Pro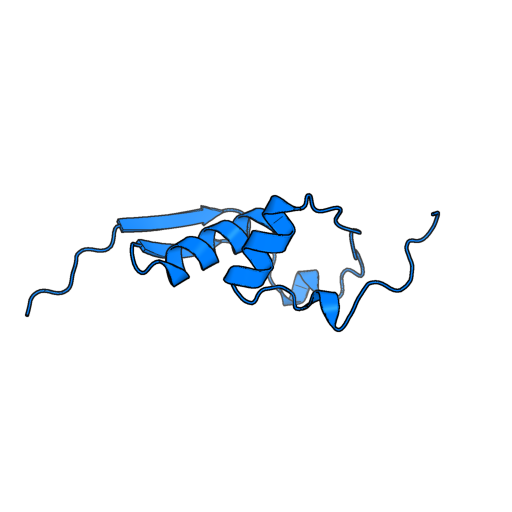tein AF-A0A3B8J960-F1 (afdb_monomer_lite)

Foldseek 3Di:
DDDDDAAEEEFEDCPLVSVLVQLVCVVVVRHDYHYHYPDDPVRVVVPPPPPDDDDDPVSVVSCVVSVNVPCVVVPPPDDPPD

Sequence (82 aa):
MKKPILEKVAIIGTWQSGLQLGLGFLASGQCEVTLISGKSTRELLPSGIRLVTIQFAPSVRLEEILGLTFWKEQAFSKVEGV

Radius of gyration: 15.67 Å; chains: 1; bounding box: 43×29×41 Å

Secondary structure (DSSP, 8-state):
-PPP-PEEEEEE--SHHHHHHHHHHHHHTSEEEEEE-SS-HHHHGGG---PPPP--HHHHHHHHHTT--GGGTT--S--TT-

Structure (mmCIF, N/CA/C/O backbone):
data_AF-A0A3B8J960-F1
#
_entry.id   AF-A0A3B8J960-F1
#
loop_
_atom_site.group_PDB
_atom_site.id
_atom_site.type_symbol
_atom_site.label_atom_id
_atom_site.label_alt_id
_atom_site.label_comp_id
_atom_site.label_asym_id
_atom_site.label_entity_id
_atom_site.label_seq_id
_atom_site.pdbx_PDB_ins_code
_atom_site.Cartn_x
_atom_site.Cartn_y
_atom_site.Cartn_z
_atom_site.occupancy
_atom_site.B_iso_or_equiv
_atom_site.auth_seq_id
_atom_site.auth_comp_id
_atom_site.auth_asym_id
_atom_site.auth_atom_id
_atom_site.pdbx_PDB_model_num
ATOM 1 N N . MET A 1 1 ? -25.100 12.039 17.389 1.00 43.97 1 MET A N 1
ATOM 2 C CA . MET A 1 1 ? -24.494 10.732 17.038 1.00 43.97 1 MET A CA 1
ATOM 3 C C . MET A 1 1 ? -23.012 10.778 17.399 1.00 43.97 1 MET A C 1
ATOM 5 O O . MET A 1 1 ? -22.358 11.733 16.998 1.00 43.97 1 MET A O 1
ATOM 9 N N . LYS A 1 2 ? -22.489 9.837 18.202 1.00 49.38 2 LYS A N 1
ATOM 10 C CA . LYS A 1 2 ? -21.043 9.754 18.502 1.00 49.38 2 LYS A CA 1
ATOM 11 C C . LYS A 1 2 ? -20.319 9.175 17.280 1.00 49.38 2 LYS A C 1
ATOM 13 O O . LYS A 1 2 ? -20.767 8.170 16.739 1.00 49.38 2 LYS A O 1
ATOM 18 N N . LYS A 1 3 ? -19.241 9.826 16.836 1.00 59.22 3 LYS A N 1
ATOM 19 C CA . LYS A 1 3 ? -18.383 9.347 15.741 1.00 59.22 3 LYS A CA 1
ATOM 20 C C . LYS A 1 3 ? -17.720 8.026 16.183 1.00 59.22 3 LYS A C 1
ATOM 22 O O . LYS A 1 3 ? -17.282 7.974 17.335 1.00 59.22 3 LYS A O 1
ATOM 27 N N . PRO A 1 4 ? -17.672 6.972 15.348 1.00 66.88 4 PRO A N 1
ATOM 28 C CA . PRO A 1 4 ? -16.961 5.747 15.706 1.00 66.88 4 PRO A CA 1
ATOM 29 C C . PRO A 1 4 ? -15.488 6.074 15.986 1.00 66.88 4 PRO A C 1
ATOM 31 O O . PRO A 1 4 ? -14.882 6.882 15.279 1.00 66.88 4 PRO A O 1
ATOM 34 N N . ILE A 1 5 ? -14.936 5.495 17.054 1.00 66.19 5 ILE A N 1
ATOM 35 C CA . ILE A 1 5 ? -13.510 5.609 17.375 1.00 66.19 5 ILE A CA 1
ATOM 36 C C . ILE A 1 5 ? -12.791 4.658 16.417 1.00 66.19 5 ILE A C 1
ATOM 38 O O . ILE A 1 5 ? -12.865 3.447 16.591 1.00 66.19 5 ILE A O 1
ATOM 42 N N . LEU A 1 6 ? -12.171 5.209 15.375 1.00 75.38 6 LEU A N 1
ATOM 43 C CA . LEU A 1 6 ? -11.337 4.451 14.444 1.00 75.38 6 LEU A CA 1
ATOM 44 C C . LEU A 1 6 ? -9.978 4.186 15.095 1.00 75.38 6 LEU A C 1
ATOM 46 O O . LEU A 1 6 ? -9.403 5.090 15.711 1.00 75.38 6 LEU A O 1
ATOM 50 N N . GLU A 1 7 ? -9.454 2.969 14.954 1.00 87.44 7 GLU A N 1
ATOM 51 C CA . GLU A 1 7 ? -8.074 2.685 15.348 1.00 87.44 7 GLU A CA 1
ATOM 52 C C . GLU A 1 7 ? -7.116 3.514 14.482 1.00 87.44 7 GLU A C 1
ATOM 54 O O . GLU A 1 7 ? -7.315 3.661 13.276 1.00 87.44 7 GLU A O 1
ATOM 59 N N . LYS A 1 8 ? -6.085 4.104 15.095 1.00 93.44 8 LYS A N 1
ATOM 60 C CA . LYS A 1 8 ? -5.117 4.953 14.388 1.00 93.44 8 LYS A CA 1
ATOM 61 C C . LYS A 1 8 ? -3.887 4.141 14.022 1.00 93.44 8 LYS A C 1
ATOM 63 O O . LYS A 1 8 ? -3.213 3.620 14.907 1.00 93.44 8 LYS A O 1
ATOM 68 N N . VAL A 1 9 ? -3.571 4.081 12.732 1.00 94.69 9 VAL A N 1
ATOM 69 C CA . VAL A 1 9 ? -2.454 3.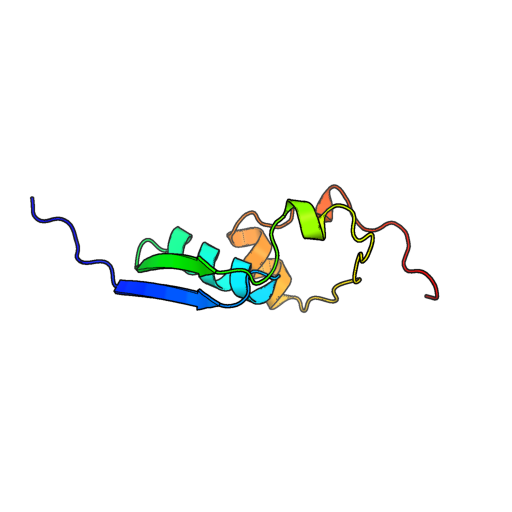299 12.195 1.00 94.69 9 VAL A CA 1
ATOM 70 C C . VAL A 1 9 ? -1.490 4.216 11.451 1.00 94.69 9 VAL A C 1
ATOM 72 O O . VAL A 1 9 ? -1.886 4.951 10.549 1.00 94.69 9 VAL A O 1
ATOM 75 N N . ALA A 1 10 ? -0.207 4.148 11.800 1.00 95.25 10 ALA A N 1
ATOM 76 C CA . ALA A 1 10 ? 0.870 4.778 11.044 1.00 95.25 10 ALA A CA 1
ATOM 77 C C . ALA A 1 10 ? 1.680 3.700 10.312 1.00 95.25 10 ALA A C 1
ATOM 79 O O . ALA A 1 10 ? 2.113 2.726 10.925 1.00 95.25 10 ALA A O 1
ATOM 80 N N . ILE A 1 11 ? 1.896 3.880 9.010 1.00 94.62 11 ILE A N 1
ATOM 81 C CA . ILE A 1 11 ? 2.677 2.968 8.166 1.00 94.62 11 ILE A CA 1
ATOM 82 C C . ILE A 1 11 ? 3.917 3.711 7.680 1.00 94.62 11 ILE A C 1
ATOM 84 O O . ILE A 1 11 ? 3.810 4.731 6.997 1.00 94.62 11 ILE A O 1
ATOM 88 N N . ILE A 1 12 ? 5.094 3.189 8.023 1.00 94.69 12 ILE A N 1
ATOM 89 C CA . ILE A 1 12 ? 6.388 3.724 7.591 1.00 94.69 12 ILE A CA 1
ATOM 90 C C . ILE A 1 12 ? 6.877 2.901 6.398 1.00 94.69 12 ILE A C 1
ATOM 92 O O . ILE A 1 12 ? 7.092 1.697 6.515 1.00 94.69 12 ILE A O 1
ATOM 96 N N . GLY A 1 13 ? 7.066 3.565 5.260 1.00 90.19 13 GLY A N 1
ATOM 97 C CA . GLY A 1 13 ? 7.399 2.947 3.979 1.00 90.19 13 GLY A CA 1
ATOM 98 C C . GLY A 1 13 ? 6.168 2.822 3.088 1.00 90.19 13 GLY A C 1
ATOM 99 O O . GLY A 1 13 ? 5.306 1.979 3.305 1.00 90.19 13 GLY A O 1
ATOM 100 N N . THR A 1 14 ? 6.093 3.653 2.049 1.00 86.69 14 THR A N 1
ATOM 101 C CA . THR A 1 14 ? 4.916 3.760 1.168 1.00 86.69 14 THR A CA 1
ATOM 102 C C . THR A 1 14 ? 5.166 3.148 -0.206 1.00 86.69 14 THR A C 1
ATOM 104 O O . THR A 1 14 ? 4.732 3.693 -1.221 1.00 86.69 14 THR A O 1
ATOM 107 N N . TRP A 1 15 ? 5.983 2.092 -0.274 1.00 83.62 15 TRP A N 1
ATOM 108 C CA . TRP A 1 15 ? 6.196 1.346 -1.520 1.00 83.62 15 TRP A CA 1
ATOM 109 C C . TRP A 1 15 ? 5.021 0.374 -1.709 1.00 83.62 15 TRP A C 1
ATOM 111 O O . TRP A 1 15 ? 3.993 0.506 -1.049 1.00 83.62 15 TRP A O 1
ATOM 121 N N . GLN A 1 16 ? 5.143 -0.594 -2.611 1.00 85.12 16 GLN A N 1
ATOM 122 C CA . GLN A 1 16 ? 4.040 -1.459 -3.026 1.00 85.12 16 GLN A CA 1
ATOM 123 C C . GLN A 1 16 ? 3.300 -2.131 -1.847 1.00 85.12 16 GLN A C 1
ATOM 125 O O . GLN A 1 16 ? 2.097 -1.932 -1.708 1.00 85.12 16 GLN A O 1
ATOM 130 N N . SER A 1 17 ? 3.993 -2.818 -0.934 1.00 87.94 17 SER A N 1
ATOM 131 C CA . SER A 1 17 ? 3.350 -3.467 0.224 1.00 87.94 17 SER A CA 1
ATOM 132 C C . SER A 1 17 ? 2.723 -2.482 1.223 1.00 87.94 17 SER A C 1
ATOM 134 O O . SER A 1 17 ? 1.624 -2.719 1.722 1.00 87.94 17 SER A O 1
ATOM 136 N N . GLY A 1 18 ? 3.387 -1.356 1.499 1.00 90.38 18 GLY A N 1
ATOM 137 C CA . GLY A 1 18 ? 2.877 -0.331 2.414 1.00 90.38 18 GLY A CA 1
ATOM 138 C C . GLY A 1 18 ? 1.640 0.386 1.874 1.00 90.38 18 GLY A C 1
ATOM 139 O O . GLY A 1 18 ? 0.693 0.634 2.621 1.00 90.38 18 GLY A O 1
ATOM 140 N N . LEU A 1 19 ? 1.610 0.661 0.565 1.00 88.44 19 LEU A N 1
ATOM 141 C CA . LEU A 1 19 ? 0.434 1.209 -0.112 1.00 88.44 19 LEU A CA 1
ATOM 142 C C . LEU A 1 19 ? -0.720 0.209 -0.120 1.00 88.44 19 LEU A C 1
ATOM 144 O O . LEU A 1 19 ? -1.832 0.592 0.226 1.00 88.44 19 LEU A O 1
ATOM 148 N N . GLN A 1 20 ? -0.464 -1.063 -0.443 1.00 89.31 20 GLN A N 1
ATOM 149 C CA . GLN A 1 20 ? -1.487 -2.112 -0.390 1.00 89.31 20 GLN A CA 1
ATOM 150 C C . GLN A 1 20 ? -2.132 -2.215 0.996 1.00 89.31 20 GLN A C 1
ATOM 152 O O . GLN A 1 20 ? -3.356 -2.243 1.104 1.00 89.31 20 GLN A O 1
ATOM 157 N N . LEU A 1 21 ? -1.321 -2.226 2.059 1.00 91.06 21 LEU A N 1
ATOM 158 C CA . LEU A 1 21 ? -1.814 -2.311 3.432 1.00 91.06 21 LEU A CA 1
ATOM 159 C C . LEU A 1 21 ? -2.631 -1.072 3.824 1.00 91.06 21 LEU A C 1
ATOM 161 O O . LEU A 1 21 ? -3.747 -1.194 4.325 1.00 91.06 21 LEU A O 1
ATOM 165 N N . GLY A 1 22 ? -2.091 0.124 3.576 1.00 91.88 22 GLY A N 1
ATOM 166 C CA . GLY A 1 22 ? -2.747 1.371 3.961 1.00 91.88 22 GLY A CA 1
ATOM 167 C C . GLY A 1 22 ? -4.046 1.626 3.207 1.00 91.88 22 GLY A C 1
ATOM 168 O O . GLY A 1 22 ? -5.037 2.034 3.808 1.00 91.88 22 GLY A O 1
ATOM 169 N N . LEU A 1 23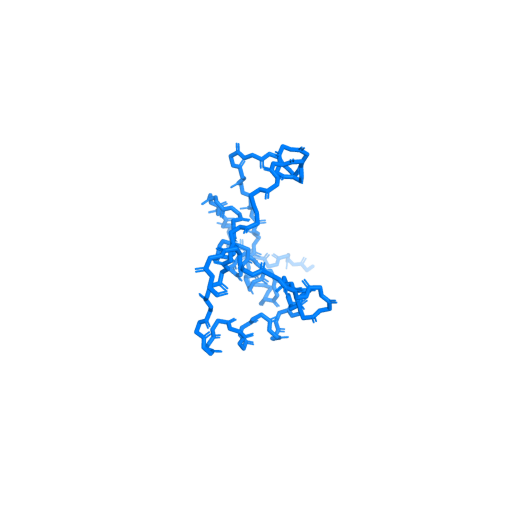 ? -4.067 1.337 1.906 1.00 89.62 23 LEU A N 1
ATOM 170 C CA . LEU A 1 23 ? -5.266 1.471 1.081 1.00 89.62 23 LEU A CA 1
ATOM 171 C C . LEU A 1 23 ? -6.288 0.380 1.403 1.00 89.62 23 LEU A C 1
ATOM 173 O O . LEU A 1 23 ? -7.481 0.662 1.389 1.00 89.62 23 LEU A O 1
ATOM 177 N N . GLY A 1 24 ? -5.840 -0.818 1.788 1.00 90.00 24 GLY A N 1
ATOM 178 C CA . GLY A 1 24 ? -6.709 -1.861 2.329 1.00 90.00 24 GLY A CA 1
ATOM 179 C C . GLY A 1 24 ? -7.419 -1.431 3.615 1.00 90.00 24 GLY A C 1
ATOM 180 O O . GLY A 1 24 ? -8.639 -1.555 3.710 1.00 90.00 24 GLY A O 1
ATOM 181 N N . PHE A 1 25 ? -6.687 -0.860 4.577 1.00 91.50 25 PHE A N 1
ATOM 182 C CA . PHE A 1 25 ? -7.277 -0.320 5.809 1.00 91.50 25 PHE A CA 1
ATOM 183 C C . PHE A 1 25 ? -8.205 0.872 5.558 1.00 91.50 25 PHE A C 1
ATOM 185 O O . PHE A 1 25 ? -9.249 0.990 6.200 1.00 91.50 25 PHE A O 1
ATOM 192 N N . LEU A 1 26 ? -7.850 1.744 4.612 1.00 88.31 26 LEU A N 1
ATOM 193 C CA . LEU A 1 26 ? -8.713 2.850 4.212 1.00 88.31 26 LEU A CA 1
ATOM 194 C C . LEU A 1 26 ? -10.013 2.335 3.574 1.00 88.31 26 LEU A C 1
ATOM 196 O O . LEU A 1 26 ? -11.092 2.810 3.919 1.00 88.31 26 LEU A O 1
ATOM 200 N N . ALA A 1 27 ? -9.919 1.345 2.682 1.00 87.00 27 ALA A N 1
ATOM 201 C CA . ALA A 1 27 ? -11.063 0.746 2.000 1.00 87.00 27 ALA A CA 1
ATOM 202 C C . ALA A 1 27 ? -11.986 -0.033 2.951 1.00 87.00 27 ALA A C 1
ATOM 204 O O . ALA A 1 27 ? -13.196 -0.057 2.735 1.00 87.00 27 ALA A O 1
ATOM 205 N N . SER A 1 28 ? -11.448 -0.643 4.016 1.00 87.94 28 SER A N 1
ATOM 206 C CA . SER A 1 28 ? -12.265 -1.343 5.015 1.00 87.94 28 SER A CA 1
ATOM 207 C C . SER A 1 28 ? -13.024 -0.395 5.951 1.00 87.94 28 SER A C 1
ATOM 209 O O . SER A 1 28 ? -13.976 -0.819 6.607 1.00 87.94 28 SER A O 1
ATOM 211 N N . GLY A 1 29 ? -12.617 0.878 6.033 1.00 86.75 29 GLY A N 1
ATOM 212 C CA . GLY A 1 29 ? -13.234 1.882 6.904 1.00 86.75 29 GLY A CA 1
ATOM 213 C C . GLY A 1 29 ? -13.033 1.622 8.401 1.00 86.75 29 GLY A C 1
ATOM 214 O O . GLY A 1 29 ? -13.743 2.205 9.219 1.00 86.75 29 GLY A O 1
ATOM 215 N N . GLN A 1 30 ? -12.099 0.738 8.767 1.00 83.12 30 GLN A N 1
ATOM 216 C CA . GLN A 1 30 ? -11.860 0.315 10.153 1.00 83.12 30 GLN A CA 1
ATOM 217 C C . GLN A 1 30 ? -10.866 1.222 10.890 1.00 83.12 30 GLN A C 1
ATOM 219 O O . GLN A 1 30 ? -10.942 1.349 12.113 1.00 83.12 30 GLN A O 1
ATOM 224 N N . CYS A 1 31 ? -9.963 1.873 10.151 1.00 89.38 31 CYS A N 1
ATOM 225 C CA . CYS A 1 31 ? -8.843 2.614 10.721 1.00 89.38 31 CYS A CA 1
ATOM 226 C C . CYS A 1 31 ? -8.673 4.002 10.092 1.00 89.38 31 CYS A C 1
ATOM 228 O O . CYS A 1 31 ? -8.948 4.219 8.912 1.00 89.38 31 CYS A O 1
ATOM 230 N N . GLU A 1 32 ? -8.136 4.934 10.876 1.00 93.56 32 GLU A N 1
ATOM 231 C CA . GLU A 1 32 ? -7.536 6.174 10.385 1.00 93.5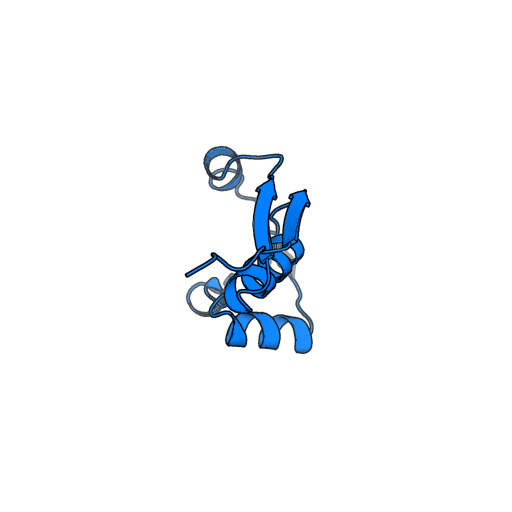6 32 GLU A CA 1
ATOM 232 C C . GLU A 1 32 ? -6.062 5.891 10.057 1.00 93.56 32 GLU A C 1
ATOM 234 O O . GLU A 1 32 ? -5.287 5.522 10.942 1.00 93.56 32 GLU A O 1
ATOM 239 N N . VAL A 1 33 ? -5.672 6.032 8.788 1.00 94.12 33 VAL A N 1
ATOM 240 C CA . VAL A 1 33 ? -4.346 5.621 8.299 1.00 94.12 33 VAL A CA 1
ATOM 241 C C . VAL A 1 33 ? -3.484 6.835 7.964 1.00 94.12 33 VAL A C 1
ATOM 243 O O . VAL A 1 33 ? -3.878 7.684 7.167 1.00 94.12 33 VAL A O 1
ATOM 246 N N . THR A 1 34 ? -2.271 6.879 8.516 1.00 94.94 34 THR A N 1
ATOM 247 C CA . THR A 1 34 ? -1.211 7.818 8.124 1.00 94.94 34 THR A CA 1
ATOM 248 C C . THR A 1 34 ? -0.089 7.072 7.409 1.00 94.94 34 THR A C 1
ATOM 250 O O . THR A 1 34 ? 0.492 6.137 7.958 1.00 94.94 34 THR A O 1
ATOM 253 N N . LEU A 1 35 ? 0.246 7.503 6.194 1.00 92.75 35 LEU A N 1
ATOM 254 C CA . LEU A 1 35 ? 1.358 6.968 5.410 1.00 92.75 35 LEU A CA 1
ATOM 255 C C . LEU A 1 35 ? 2.582 7.884 5.517 1.00 92.75 35 LEU A C 1
ATOM 257 O O . LEU A 1 35 ? 2.481 9.085 5.274 1.00 92.75 35 LEU A O 1
ATOM 261 N N . ILE A 1 36 ? 3.743 7.316 5.847 1.00 94.00 36 ILE A N 1
ATOM 262 C CA . ILE A 1 36 ? 5.003 8.047 6.022 1.00 94.00 36 ILE A CA 1
ATOM 263 C C . ILE A 1 36 ? 6.040 7.495 5.045 1.00 94.00 36 ILE A C 1
ATOM 265 O O . ILE A 1 36 ? 6.412 6.323 5.110 1.00 94.00 36 ILE A O 1
ATOM 269 N N . SER A 1 37 ? 6.532 8.348 4.149 1.00 90.25 37 SER A N 1
ATOM 270 C CA . SER A 1 37 ? 7.581 8.006 3.185 1.00 90.25 37 SER A CA 1
ATOM 271 C C . SER A 1 37 ? 8.890 8.708 3.528 1.00 90.25 37 SER A C 1
ATOM 273 O O . SER A 1 37 ? 8.886 9.881 3.891 1.00 90.25 37 SER A O 1
ATOM 275 N N . GLY A 1 38 ? 10.015 8.013 3.340 1.00 89.06 38 GLY A N 1
ATOM 276 C CA . GLY A 1 38 ? 11.349 8.611 3.448 1.00 89.06 38 GLY A CA 1
ATOM 277 C C . GLY A 1 38 ? 11.746 9.475 2.245 1.00 89.06 38 GLY A C 1
ATOM 278 O O . GLY A 1 38 ? 12.727 10.203 2.332 1.00 89.06 38 GLY A O 1
ATOM 279 N N . LYS A 1 39 ? 11.010 9.397 1.127 1.00 86.19 39 LYS A N 1
ATOM 280 C CA . LYS A 1 39 ? 11.212 10.236 -0.067 1.00 86.19 39 LYS A CA 1
ATOM 281 C C . LYS A 1 39 ? 9.884 10.791 -0.561 1.00 86.19 39 LYS A C 1
ATOM 283 O O . LYS A 1 39 ? 8.882 10.070 -0.596 1.00 86.19 39 LYS A O 1
ATOM 288 N N . SER A 1 40 ? 9.878 12.046 -0.986 1.00 85.94 40 SER A N 1
ATOM 289 C CA . SER A 1 40 ? 8.728 12.650 -1.652 1.00 85.94 40 SER A CA 1
ATOM 290 C C . SER A 1 40 ? 8.534 12.078 -3.059 1.00 85.94 40 SER A C 1
ATOM 292 O O . SER A 1 40 ? 9.463 11.586 -3.702 1.00 85.94 40 SER A O 1
ATOM 294 N N . THR A 1 41 ? 7.320 12.199 -3.593 1.00 80.38 41 THR A N 1
ATOM 295 C CA . THR A 1 41 ? 7.023 11.832 -4.988 1.00 80.38 41 THR A CA 1
ATOM 296 C C . THR A 1 41 ? 7.902 12.593 -5.984 1.00 80.38 41 THR A C 1
ATOM 298 O O . THR A 1 41 ? 8.317 12.026 -6.992 1.00 80.38 41 THR A O 1
ATOM 301 N N . ARG A 1 42 ? 8.257 13.849 -5.679 1.00 84.69 42 ARG A N 1
ATOM 302 C CA . ARG A 1 42 ? 9.126 14.691 -6.515 1.00 84.69 42 ARG A CA 1
ATOM 303 C C . ARG A 1 42 ? 10.564 14.180 -6.591 1.00 84.69 42 ARG A C 1
ATOM 305 O O . ARG A 1 42 ? 11.218 14.395 -7.602 1.00 84.69 42 ARG A O 1
ATOM 312 N N . GLU A 1 43 ? 11.036 13.493 -5.555 1.00 85.12 43 GLU A N 1
ATOM 313 C CA . GLU A 1 43 ? 12.350 12.837 -5.539 1.00 85.12 43 GLU A CA 1
ATOM 314 C C . GLU A 1 43 ? 12.326 11.474 -6.244 1.00 85.12 43 GLU A C 1
ATOM 316 O O . GLU A 1 43 ? 13.337 11.035 -6.788 1.00 85.12 43 GLU A O 1
ATOM 321 N N . LEU A 1 44 ? 11.173 10.798 -6.255 1.00 78.12 44 LEU A N 1
ATOM 322 C CA . LEU A 1 44 ? 11.023 9.464 -6.843 1.00 78.12 44 LEU A CA 1
ATOM 323 C C . LEU A 1 44 ? 10.781 9.499 -8.354 1.00 78.12 44 LEU A C 1
ATOM 325 O O . LEU A 1 44 ? 11.391 8.712 -9.078 1.00 78.12 44 LEU A O 1
ATOM 329 N N . LEU A 1 45 ? 9.934 10.410 -8.843 1.00 75.06 45 LEU A N 1
ATOM 330 C CA . LEU A 1 45 ? 9.558 10.488 -10.262 1.00 75.06 45 LEU A CA 1
ATOM 331 C C . LEU A 1 45 ? 10.756 10.649 -11.225 1.00 75.06 45 LEU A C 1
ATOM 333 O O . LEU A 1 45 ? 10.784 9.936 -12.228 1.00 75.06 45 LEU A O 1
ATOM 337 N N . PRO A 1 46 ? 11.762 11.508 -10.952 1.00 77.25 46 PRO A N 1
ATOM 338 C CA . PRO A 1 46 ? 12.908 11.694 -11.845 1.00 77.25 46 PRO A CA 1
ATOM 339 C C . PRO A 1 46 ? 13.956 10.584 -11.737 1.00 77.25 46 PRO A C 1
ATOM 341 O O . PRO A 1 46 ? 14.840 10.511 -12.583 1.00 77.25 46 PRO A O 1
ATOM 344 N N . SER A 1 47 ? 13.898 9.744 -10.695 1.00 66.00 47 SER A N 1
ATOM 345 C CA . SER A 1 47 ? 14.990 8.821 -10.359 1.00 66.00 47 SER A CA 1
ATOM 346 C C . SER A 1 47 ? 15.245 7.749 -11.420 1.00 66.00 47 SER A C 1
ATOM 348 O O . SER A 1 47 ? 16.289 7.108 -11.381 1.00 66.00 47 SER A O 1
ATOM 350 N N . GLY A 1 48 ? 14.312 7.531 -12.355 1.00 60.03 48 GLY A N 1
ATOM 351 C CA . GLY A 1 48 ? 14.463 6.574 -13.456 1.00 60.03 48 GLY A CA 1
ATOM 352 C C . GLY A 1 48 ? 14.540 5.106 -13.020 1.00 60.03 48 GLY A C 1
ATOM 353 O O . GLY A 1 48 ? 14.440 4.220 -13.865 1.00 60.03 48 GLY A O 1
ATOM 354 N N . ILE A 1 49 ? 14.652 4.829 -11.716 1.00 55.06 49 ILE A N 1
ATOM 355 C CA . ILE A 1 49 ? 14.667 3.488 -11.138 1.00 55.06 49 ILE A CA 1
ATOM 356 C C . ILE A 1 49 ? 13.244 2.933 -11.216 1.00 55.06 49 ILE A C 1
ATOM 358 O O . ILE A 1 49 ? 12.431 3.052 -10.299 1.00 55.06 49 ILE A O 1
ATOM 362 N N . ARG A 1 50 ? 12.935 2.332 -12.363 1.00 63.25 50 ARG A N 1
ATOM 363 C CA . ARG A 1 50 ? 11.770 1.476 -12.568 1.00 63.25 50 ARG A CA 1
ATOM 364 C C . ARG A 1 50 ? 12.186 0.057 -12.182 1.00 63.25 50 ARG A C 1
ATOM 366 O O . ARG A 1 50 ? 12.571 -0.734 -13.036 1.00 63.25 50 ARG A O 1
ATOM 373 N N . LEU A 1 51 ? 12.191 -0.256 -10.888 1.00 64.69 51 LEU A N 1
ATOM 374 C CA . LEU A 1 51 ? 12.383 -1.646 -10.475 1.00 64.69 51 LEU A CA 1
ATOM 375 C C . LEU A 1 51 ? 11.224 -2.475 -11.031 1.00 64.69 51 LEU A C 1
ATOM 377 O O . LEU A 1 51 ? 10.057 -2.204 -10.739 1.00 64.69 51 LEU A O 1
ATOM 381 N N . VAL A 1 52 ? 11.551 -3.480 -11.840 1.00 71.06 52 VAL A N 1
ATOM 382 C CA . VAL A 1 52 ? 10.569 -4.468 -12.279 1.00 71.06 52 VAL A CA 1
ATOM 383 C C . VAL A 1 52 ? 10.128 -5.232 -11.041 1.00 71.06 52 VAL A C 1
ATOM 385 O O . VAL A 1 52 ? 10.941 -5.834 -10.341 1.00 71.06 52 VAL A O 1
ATOM 388 N N . THR A 1 53 ? 8.837 -5.152 -10.739 1.00 75.69 53 THR A N 1
ATOM 389 C CA . THR A 1 53 ? 8.261 -5.813 -9.570 1.00 75.69 53 THR A CA 1
ATOM 390 C C . THR A 1 53 ? 7.632 -7.118 -10.032 1.00 75.69 53 THR A C 1
ATOM 392 O O . THR A 1 53 ? 6.783 -7.109 -10.919 1.00 75.69 53 THR A O 1
ATOM 395 N N . ILE A 1 54 ? 8.045 -8.241 -9.448 1.00 79.31 54 ILE A N 1
ATOM 396 C CA . ILE A 1 54 ? 7.389 -9.532 -9.669 1.00 79.31 54 ILE A CA 1
ATOM 397 C C . ILE A 1 54 ? 6.383 -9.727 -8.541 1.00 79.31 54 ILE A C 1
ATOM 399 O O . ILE A 1 54 ? 6.745 -9.699 -7.366 1.00 79.31 54 ILE A O 1
ATOM 403 N N . GLN A 1 55 ? 5.118 -9.916 -8.901 1.00 83.31 55 GLN A N 1
ATOM 404 C CA . GLN A 1 55 ? 4.031 -10.106 -7.948 1.00 83.31 55 GLN A CA 1
ATOM 405 C C . GLN A 1 55 ? 3.456 -11.513 -8.074 1.00 83.31 55 GLN A C 1
ATOM 407 O O . GLN A 1 55 ? 3.217 -12.012 -9.172 1.00 83.31 55 GLN A O 1
ATOM 412 N N . PHE A 1 56 ? 3.187 -12.146 -6.936 1.00 87.94 56 PHE A N 1
ATOM 413 C CA . PHE A 1 56 ? 2.444 -13.402 -6.902 1.00 87.94 56 PHE A CA 1
ATOM 414 C C . PHE A 1 56 ? 0.944 -13.148 -7.081 1.00 87.94 56 PHE A C 1
ATOM 416 O O . PHE A 1 56 ? 0.435 -12.086 -6.713 1.00 87.94 56 PHE A O 1
ATOM 423 N N . ALA A 1 57 ? 0.221 -14.156 -7.577 1.00 91.69 57 ALA A N 1
ATOM 424 C CA . ALA A 1 57 ? -1.209 -14.062 -7.883 1.00 91.69 57 ALA A CA 1
ATOM 425 C C . ALA A 1 57 ? -2.081 -13.452 -6.756 1.00 91.69 57 ALA A C 1
ATOM 427 O O . ALA A 1 57 ? -2.939 -12.627 -7.075 1.00 91.69 57 ALA A O 1
ATOM 428 N N . PRO A 1 58 ? -1.870 -13.756 -5.455 1.00 90.19 58 PRO A N 1
ATOM 429 C CA . PRO A 1 58 ? -2.638 -13.115 -4.385 1.00 90.19 58 PRO A CA 1
ATOM 430 C C . PRO A 1 58 ? -2.435 -11.596 -4.302 1.00 90.19 58 PRO A C 1
ATOM 432 O O . PRO A 1 58 ? -3.388 -10.867 -4.046 1.00 90.19 58 PRO A O 1
ATOM 435 N N . SER A 1 59 ? -1.212 -11.113 -4.545 1.00 88.00 59 SER A N 1
ATOM 436 C CA . SER A 1 59 ? -0.900 -9.680 -4.501 1.00 88.00 59 SER A CA 1
ATOM 437 C C . SER A 1 59 ? -1.542 -8.941 -5.675 1.00 88.00 59 SER A C 1
ATOM 439 O O . SER A 1 59 ? -2.138 -7.887 -5.480 1.00 88.00 59 SER A O 1
ATOM 441 N N . VAL A 1 60 ? -1.523 -9.547 -6.867 1.00 89.25 60 VAL A N 1
ATOM 442 C CA . VAL A 1 60 ? -2.212 -9.011 -8.053 1.00 89.25 60 VAL A CA 1
ATOM 443 C C . VAL A 1 60 ? -3.715 -8.900 -7.800 1.00 89.25 60 VAL A C 1
ATOM 445 O O . VAL A 1 60 ? -4.310 -7.855 -8.047 1.00 89.25 60 VAL A O 1
ATOM 448 N N . ARG A 1 61 ? -4.333 -9.948 -7.241 1.00 9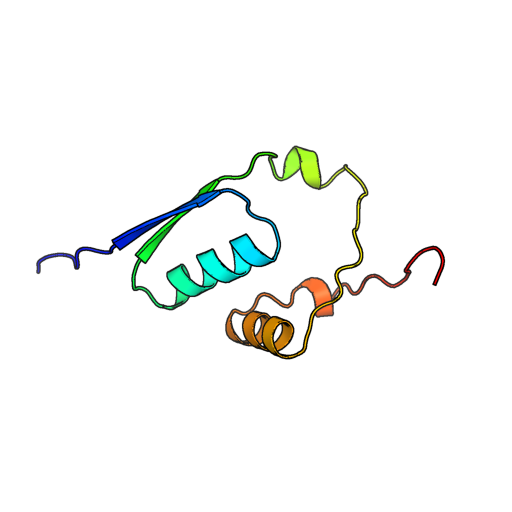0.38 61 ARG A N 1
ATOM 449 C CA . ARG A 1 61 ? -5.764 -9.936 -6.914 1.00 90.38 61 ARG A CA 1
ATOM 450 C C . ARG A 1 61 ? -6.117 -8.879 -5.867 1.00 90.38 61 ARG A C 1
ATOM 452 O O . ARG A 1 61 ? -7.172 -8.259 -5.965 1.00 90.38 61 ARG A O 1
ATOM 459 N N . LEU A 1 62 ? -5.254 -8.664 -4.875 1.00 88.12 62 LEU A N 1
ATOM 460 C CA . LEU A 1 62 ? -5.456 -7.607 -3.886 1.00 88.12 62 LEU A CA 1
ATOM 461 C C . LEU A 1 62 ? -5.464 -6.223 -4.549 1.00 88.12 62 LEU A C 1
ATOM 463 O O . LEU A 1 62 ? -6.334 -5.411 -4.250 1.00 88.12 62 LEU A O 1
ATOM 467 N N . GLU A 1 63 ? -4.550 -5.965 -5.484 1.00 88.81 63 GLU A N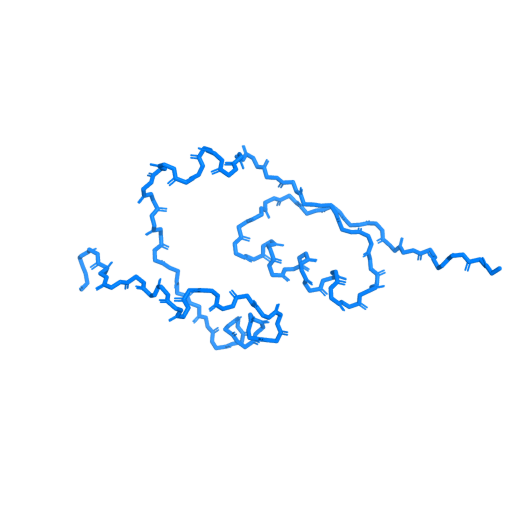 1
ATOM 468 C CA . GLU A 1 63 ? -4.537 -4.698 -6.222 1.00 88.81 63 GLU A CA 1
ATOM 469 C C . GLU A 1 63 ? -5.767 -4.518 -7.101 1.00 88.81 63 GLU A C 1
ATOM 471 O O . GLU A 1 63 ? -6.274 -3.406 -7.189 1.00 88.81 63 GLU A O 1
ATOM 476 N N . GLU A 1 64 ? -6.284 -5.583 -7.714 1.00 90.00 64 GLU A N 1
ATOM 477 C CA . GLU A 1 64 ? -7.532 -5.523 -8.485 1.00 90.00 64 GLU A CA 1
ATOM 478 C C . GLU A 1 64 ? -8.719 -5.121 -7.606 1.00 90.00 64 GLU A C 1
ATOM 480 O O . GLU A 1 64 ? -9.474 -4.222 -7.970 1.00 90.00 64 GLU A O 1
ATOM 485 N N . ILE A 1 65 ? -8.852 -5.740 -6.427 1.00 89.88 65 ILE A N 1
ATOM 486 C CA . ILE A 1 65 ? -9.917 -5.429 -5.459 1.00 89.88 65 ILE A CA 1
ATOM 487 C C . ILE A 1 65 ? -9.824 -3.973 -4.987 1.00 89.88 65 ILE A C 1
ATOM 489 O O . ILE A 1 65 ? -10.847 -3.317 -4.806 1.00 89.88 65 ILE A O 1
ATOM 493 N N . LEU A 1 66 ? -8.604 -3.467 -4.798 1.00 85.94 66 LEU A N 1
ATOM 494 C CA . LEU A 1 66 ? -8.348 -2.106 -4.327 1.00 85.94 66 LEU A CA 1
ATOM 495 C C . LEU A 1 66 ? -8.292 -1.060 -5.456 1.00 85.94 66 LEU A C 1
ATOM 497 O O . LEU A 1 66 ? -8.100 0.120 -5.171 1.00 85.94 66 LEU A O 1
ATOM 501 N N . GLY A 1 67 ? -8.434 -1.462 -6.724 1.00 86.38 67 GLY A N 1
ATOM 502 C CA . GLY A 1 67 ? -8.333 -0.556 -7.872 1.00 86.38 67 GLY A CA 1
ATOM 503 C C . GLY A 1 67 ? -6.931 0.034 -8.090 1.00 86.38 67 GLY A C 1
ATOM 504 O O . GLY A 1 67 ? -6.808 1.152 -8.578 1.00 86.38 67 GLY A O 1
ATOM 505 N N . LEU A 1 68 ? -5.870 -0.693 -7.722 1.00 84.44 68 LEU A N 1
ATOM 506 C CA . LEU A 1 68 ? -4.468 -0.241 -7.763 1.00 84.44 68 LEU A CA 1
ATOM 507 C C . LEU A 1 68 ? -3.674 -0.755 -8.966 1.00 84.44 68 LEU A C 1
ATOM 509 O O . LEU A 1 68 ? -2.464 -0.547 -9.054 1.00 84.44 68 LEU A O 1
ATOM 513 N N . THR A 1 69 ? -4.336 -1.393 -9.928 1.00 86.31 69 THR A N 1
ATOM 514 C CA . THR A 1 69 ? -3.692 -1.982 -11.110 1.00 86.31 69 THR A CA 1
ATOM 515 C C . THR A 1 69 ? -3.362 -0.963 -12.207 1.00 86.31 69 THR A C 1
ATOM 517 O O . THR A 1 69 ? -3.516 -1.259 -13.390 1.00 86.31 69 THR A O 1
ATOM 520 N N . PHE A 1 70 ? -2.893 0.235 -11.844 1.00 81.00 70 PHE A N 1
ATOM 521 C CA . PHE A 1 70 ? -2.506 1.291 -12.797 1.00 81.00 70 PHE A CA 1
ATOM 522 C C . PHE A 1 70 ? -1.389 0.841 -13.751 1.00 81.00 70 PHE A C 1
ATOM 524 O O . PHE A 1 70 ? -1.288 1.296 -14.887 1.00 81.00 70 PHE A O 1
ATOM 531 N N . TRP A 1 71 ? -0.564 -0.107 -13.306 1.00 79.38 71 TRP A N 1
ATOM 532 C CA . TRP A 1 71 ? 0.501 -0.711 -14.101 1.00 79.38 71 TRP A CA 1
ATOM 533 C C . TRP A 1 71 ? -0.013 -1.545 -15.286 1.00 79.38 71 TRP A C 1
ATOM 535 O O . TRP A 1 71 ? 0.763 -1.800 -16.202 1.00 79.38 71 TRP A O 1
ATOM 545 N N . LYS A 1 72 ? -1.292 -1.959 -15.318 1.00 80.44 72 LYS A N 1
ATOM 546 C CA . LYS A 1 72 ? -1.860 -2.692 -16.468 1.00 80.44 72 LYS A CA 1
ATOM 547 C C . LYS A 1 72 ? -1.962 -1.819 -17.717 1.00 80.44 72 LYS A C 1
ATOM 549 O O . LYS A 1 72 ? -1.788 -2.320 -18.822 1.00 80.44 72 LYS A O 1
ATOM 554 N N . GLU A 1 73 ? -2.224 -0.525 -17.543 1.00 78.62 73 GLU A N 1
ATOM 555 C CA . GLU A 1 73 ? -2.329 0.436 -18.650 1.00 78.62 73 GLU A CA 1
ATOM 556 C C . GLU A 1 73 ? -0.955 0.864 -19.173 1.00 78.62 73 GLU A C 1
ATOM 558 O O . GLU A 1 73 ? -0.809 1.274 -20.323 1.00 78.62 73 GLU A O 1
ATOM 563 N N . GLN A 1 74 ? 0.065 0.755 -18.323 1.00 69.19 74 GLN A N 1
ATOM 564 C CA . GLN A 1 74 ? 1.420 1.204 -18.604 1.00 69.19 74 GLN A CA 1
ATOM 565 C C . GLN A 1 74 ? 2.420 0.130 -18.170 1.00 69.19 74 GLN A C 1
ATOM 567 O O . GLN A 1 74 ? 3.298 0.358 -17.336 1.00 69.19 74 GLN A O 1
ATOM 572 N N . ALA A 1 75 ? 2.249 -1.074 -18.722 1.00 61.97 75 ALA A N 1
ATOM 573 C CA . ALA A 1 75 ? 3.170 -2.170 -18.473 1.00 61.97 75 ALA A CA 1
ATOM 574 C C . ALA A 1 75 ? 4.573 -1.749 -18.923 1.00 61.97 75 ALA A C 1
ATOM 576 O O . ALA A 1 75 ? 4.744 -1.207 -20.019 1.00 61.97 75 ALA A O 1
ATOM 577 N N . PHE A 1 76 ? 5.581 -1.989 -18.079 1.00 61.47 76 PHE A N 1
ATOM 578 C CA . PHE A 1 76 ? 6.969 -1.812 -18.485 1.00 61.47 76 PHE A CA 1
ATOM 579 C C . PHE A 1 76 ? 7.223 -2.714 -19.688 1.00 61.47 76 PHE A C 1
ATOM 581 O O . PHE A 1 76 ? 7.293 -3.932 -19.572 1.00 61.47 76 PHE A O 1
ATOM 588 N N . SER A 1 77 ? 7.328 -2.096 -20.860 1.00 54.09 77 SER A N 1
ATOM 589 C CA . SER A 1 77 ? 7.495 -2.775 -22.142 1.00 54.09 77 SER A CA 1
ATOM 590 C C . SER A 1 77 ? 8.896 -3.358 -22.325 1.00 54.09 77 SER A C 1
ATOM 592 O O . SER A 1 77 ? 9.163 -4.006 -23.335 1.00 54.09 77 SER A O 1
ATOM 594 N N . LYS A 1 78 ? 9.802 -3.132 -21.366 1.00 54.50 78 LYS A N 1
ATOM 595 C CA . LYS A 1 78 ? 11.182 -3.593 -21.434 1.00 54.50 78 LYS A CA 1
ATOM 596 C C . LYS A 1 78 ? 11.746 -3.833 -20.039 1.00 54.50 78 LYS A C 1
ATOM 598 O O . LYS A 1 78 ? 11.799 -2.919 -19.218 1.00 54.50 78 LYS A O 1
ATOM 603 N N . VAL A 1 79 ? 12.191 -5.060 -19.801 1.00 60.50 79 VAL A N 1
ATOM 604 C CA . VAL A 1 79 ? 13.133 -5.387 -18.731 1.00 60.50 79 VAL A CA 1
ATOM 605 C C . VAL A 1 79 ? 14.509 -5.379 -19.389 1.00 60.50 79 VAL A C 1
ATOM 607 O O . VAL A 1 79 ? 14.744 -6.148 -20.315 1.00 60.50 79 VAL A O 1
ATOM 610 N N . GLU A 1 80 ? 15.404 -4.466 -19.012 1.00 56.06 80 GLU A N 1
ATOM 611 C CA . GLU A 1 80 ? 16.767 -4.519 -19.549 1.00 56.06 80 GLU A CA 1
ATOM 612 C C . GLU A 1 80 ? 17.486 -5.759 -19.001 1.00 56.06 80 GLU A C 1
ATOM 614 O O . GLU A 1 80 ? 17.621 -5.913 -17.790 1.00 56.06 80 GLU A O 1
ATOM 619 N N . GLY A 1 81 ? 17.939 -6.640 -19.898 1.00 56.03 81 GLY A N 1
ATOM 620 C CA . GLY A 1 81 ? 18.716 -7.832 -19.541 1.00 56.03 81 GLY A CA 1
ATOM 621 C C . GLY A 1 81 ? 17.916 -9.123 -19.323 1.00 56.03 81 GLY A C 1
ATOM 622 O O . GLY A 1 81 ? 18.505 -10.089 -18.841 1.00 56.03 81 GLY A O 1
ATOM 623 N N . VAL A 1 82 ? 16.625 -9.158 -19.680 1.00 52.19 82 VAL A N 1
ATOM 624 C CA . VAL A 1 82 ? 15.796 -10.380 -19.762 1.00 52.19 82 VAL A CA 1
ATOM 625 C C . VAL A 1 82 ? 15.210 -10.511 -21.161 1.00 52.19 82 VAL A C 1
ATOM 627 O O . VAL A 1 82 ? 14.786 -9.468 -21.708 1.00 52.19 82 VAL A O 1
#

pLDDT: mean 80.51, std 13.15, range [43.97, 95.25]